Protein AF-A0A6C0HZ62-F1 (afdb_monomer_lite)

pLDDT: mean 90.39, std 9.05, range [41.72, 98.25]

Organism: NCBI:txid1070528

Foldseek 3Di:
DPPDWDKDKFWAACPDPLRRLVSLQDPVVVVSLVVLLVVQFADKWAPDWFDSGGTIGIITTDHDDDADEDPPVQFAADDPDPFWGWDPTPPDDWTKIWGNQFADSRHFAVSSVSVCSNVCVCPSVNVNVSSVRSVVREPATKIRDRRHHRTHMITHDD

Secondary structure (DSSP, 8-state):
--PPPEEEEEEEETTSTTTTHHHHTSHHHHHHHHHHHHTT--EEEESS-B-SSEEEEEEEEE---------TTT--EEEEETTEEEEEESS-SS-EEEEEEE--SS-EEHHHHHHHHHHTSS-HHHHHHHHHHHHHH-SS-EE---SS-SEEEEEE--

Radius of gyration: 14.66 Å; chains: 1; bounding box: 37×35×35 Å

Structure (mmCIF, N/CA/C/O backbone):
data_AF-A0A6C0HZ62-F1
#
_entry.id   AF-A0A6C0HZ62-F1
#
loop_
_atom_site.group_PDB
_atom_site.id
_atom_site.type_symbol
_atom_site.label_atom_id
_atom_site.label_alt_id
_atom_site.label_comp_id
_atom_site.label_asym_id
_atom_site.label_entity_id
_atom_site.label_seq_id
_atom_site.pdbx_PDB_ins_code
_atom_site.Cartn_x
_atom_site.Cartn_y
_atom_site.Cartn_z
_atom_site.occupancy
_atom_site.B_iso_or_equiv
_atom_site.auth_seq_id
_atom_site.auth_comp_id
_atom_site.auth_asym_id
_atom_site.auth_atom_id
_atom_site.pdbx_PDB_model_num
ATOM 1 N N . MET A 1 1 ? 17.336 -21.227 -15.127 1.00 41.72 1 MET A N 1
ATOM 2 C CA . MET A 1 1 ? 17.115 -21.029 -13.676 1.00 41.72 1 MET A CA 1
ATOM 3 C C . M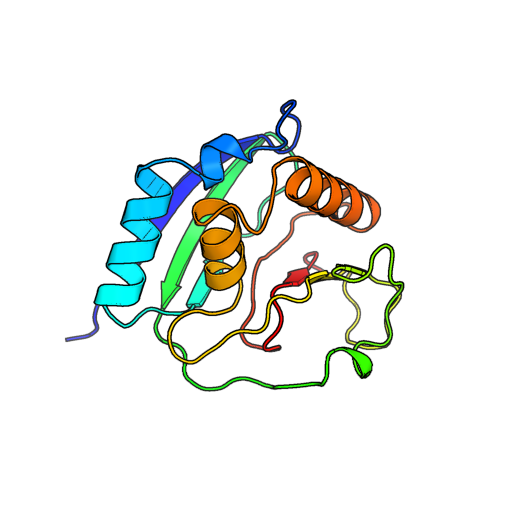ET A 1 1 ? 15.912 -20.123 -13.469 1.00 41.72 1 MET A C 1
ATOM 5 O O . MET A 1 1 ? 15.981 -18.947 -13.803 1.00 41.72 1 MET A O 1
ATOM 9 N N . THR A 1 2 ? 14.805 -20.647 -12.953 1.00 48.81 2 THR A N 1
ATOM 10 C CA . THR A 1 2 ? 13.636 -19.845 -12.565 1.00 48.81 2 THR A CA 1
ATOM 11 C C . THR A 1 2 ? 14.009 -19.056 -11.308 1.00 48.81 2 THR A C 1
ATOM 13 O O . THR A 1 2 ? 14.146 -19.642 -10.235 1.00 48.81 2 THR A O 1
ATOM 16 N N . LYS A 1 3 ? 14.259 -17.743 -11.422 1.00 59.19 3 LYS A N 1
ATOM 17 C CA . LYS A 1 3 ? 14.506 -16.893 -10.244 1.00 59.19 3 LYS A CA 1
ATOM 18 C C . LYS A 1 3 ? 13.290 -16.996 -9.319 1.00 59.19 3 LYS A C 1
ATOM 20 O O . LYS A 1 3 ? 12.175 -16.669 -9.719 1.00 59.19 3 LYS A O 1
ATOM 25 N N . ARG A 1 4 ? 13.498 -17.487 -8.095 1.00 68.62 4 ARG A N 1
ATOM 26 C CA . ARG A 1 4 ? 12.444 -17.609 -7.082 1.00 68.62 4 ARG A CA 1
ATOM 27 C C . ARG A 1 4 ? 11.931 -16.204 -6.751 1.00 68.62 4 ARG A C 1
ATOM 29 O O . ARG A 1 4 ? 12.733 -15.317 -6.470 1.00 68.62 4 ARG A O 1
ATOM 36 N N . LEU A 1 5 ? 10.615 -15.997 -6.820 1.00 85.12 5 LEU A N 1
ATOM 37 C CA . LEU A 1 5 ? 10.000 -14.707 -6.495 1.00 85.12 5 LEU A CA 1
ATOM 38 C C . LEU A 1 5 ? 10.315 -14.331 -5.043 1.00 85.12 5 LEU A C 1
ATOM 40 O O . LEU A 1 5 ? 10.258 -15.185 -4.154 1.00 85.12 5 LEU A O 1
ATOM 44 N N . LYS A 1 6 ? 10.646 -13.060 -4.797 1.00 89.88 6 LYS A N 1
ATOM 45 C CA . LYS A 1 6 ? 10.979 -12.583 -3.452 1.00 89.88 6 LYS A CA 1
ATOM 46 C C . LYS A 1 6 ? 9.691 -12.330 -2.682 1.00 89.88 6 LYS A C 1
ATOM 48 O O . LYS A 1 6 ? 8.777 -11.677 -3.179 1.00 89.88 6 LYS A O 1
ATOM 53 N N . THR A 1 7 ? 9.625 -12.835 -1.458 1.00 94.25 7 THR A N 1
ATOM 54 C CA . THR A 1 7 ? 8.452 -12.697 -0.592 1.00 94.25 7 THR A CA 1
ATOM 55 C C . THR A 1 7 ? 8.822 -12.053 0.732 1.00 94.25 7 THR A C 1
ATOM 57 O O . THR A 1 7 ? 9.937 -12.224 1.225 1.00 94.25 7 THR A O 1
ATOM 60 N N . MET A 1 8 ? 7.874 -11.349 1.339 1.00 95.69 8 MET A N 1
ATOM 61 C CA . MET A 1 8 ? 8.014 -10.792 2.679 1.00 95.69 8 MET A CA 1
ATOM 62 C C . MET A 1 8 ? 6.701 -10.927 3.440 1.00 95.69 8 MET A C 1
ATOM 64 O O . MET A 1 8 ? 5.638 -10.714 2.875 1.00 95.69 8 MET A O 1
ATOM 68 N N . SER A 1 9 ? 6.786 -11.228 4.733 1.00 97.06 9 SER A N 1
ATOM 69 C CA . SER A 1 9 ? 5.649 -11.160 5.651 1.00 97.06 9 SER A CA 1
ATOM 70 C C . SER A 1 9 ? 5.922 -10.098 6.703 1.00 97.06 9 SER A C 1
ATOM 72 O O . SER A 1 9 ? 6.947 -10.178 7.390 1.00 97.06 9 SER A O 1
ATOM 74 N N . ILE A 1 10 ? 5.030 -9.121 6.830 1.00 96.50 10 ILE A N 1
ATOM 75 C CA . ILE A 1 10 ? 5.146 -8.043 7.812 1.00 96.50 10 ILE A CA 1
ATOM 76 C C . ILE A 1 10 ? 3.851 -7.937 8.638 1.00 96.50 10 ILE A C 1
ATOM 78 O O . ILE A 1 10 ? 2.772 -7.840 8.048 1.00 96.50 10 ILE A O 1
ATOM 82 N N . PRO A 1 11 ? 3.923 -8.012 9.981 1.00 97.75 11 PRO A N 1
ATOM 83 C CA . PRO A 1 11 ? 2.778 -7.719 10.836 1.00 97.75 11 PRO A CA 1
ATOM 84 C C . PRO A 1 11 ? 2.401 -6.248 10.687 1.00 97.75 11 PRO A C 1
ATOM 86 O O . PRO A 1 11 ? 3.283 -5.396 10.755 1.00 97.75 11 PRO A O 1
ATOM 89 N N . ILE A 1 12 ? 1.121 -5.959 10.489 1.00 97.81 12 ILE A N 1
ATOM 90 C CA . ILE A 1 12 ? 0.601 -4.595 10.386 1.00 97.81 12 ILE A CA 1
ATOM 91 C C . ILE A 1 12 ? -0.697 -4.486 11.176 1.00 97.81 12 ILE A C 1
ATOM 93 O O . ILE A 1 12 ? -1.445 -5.459 11.292 1.00 97.81 12 ILE A O 1
ATOM 97 N N . ASP A 1 13 ? -0.959 -3.299 11.704 1.00 98.00 13 ASP A N 1
ATOM 98 C CA . ASP A 1 13 ? -2.196 -2.989 12.399 1.00 98.00 13 ASP A CA 1
ATOM 99 C C . ASP A 1 13 ? -2.856 -1.761 11.770 1.00 98.00 13 ASP A C 1
ATOM 101 O O . ASP A 1 13 ? -2.414 -0.633 11.963 1.00 98.00 13 ASP A O 1
ATOM 105 N N . PHE A 1 14 ? -3.914 -1.993 10.993 1.00 97.12 14 PHE A N 1
ATOM 106 C CA . PHE A 1 14 ? -4.695 -0.926 10.360 1.00 97.12 14 PHE A CA 1
ATOM 107 C C . PHE A 1 14 ? -5.648 -0.214 11.338 1.00 97.12 14 PHE A C 1
ATOM 109 O O . PHE A 1 14 ? -6.377 0.697 10.932 1.00 97.12 14 PHE A O 1
ATOM 116 N N . GLU A 1 15 ? -5.720 -0.657 12.594 1.00 96.81 15 GLU A N 1
ATOM 117 C CA . GLU A 1 15 ? -6.497 -0.038 13.678 1.00 96.81 15 GLU A CA 1
ATOM 118 C C . GLU A 1 15 ? -5.621 0.760 14.646 1.00 96.81 15 GLU A C 1
ATOM 120 O O . GLU A 1 15 ? -6.155 1.503 15.468 1.00 96.81 15 GLU A O 1
ATOM 125 N N . ALA A 1 16 ? -4.296 0.661 14.514 1.00 97.94 16 ALA A N 1
ATOM 126 C CA . ALA A 1 16 ? -3.367 1.536 15.211 1.00 97.94 16 ALA A CA 1
ATOM 127 C C . ALA A 1 16 ? -3.585 3.011 14.831 1.00 97.94 16 ALA A C 1
ATOM 129 O O . ALA A 1 16 ? -4.163 3.335 13.790 1.00 97.94 16 ALA A O 1
ATOM 130 N N . GLU A 1 17 ? -3.076 3.919 15.665 1.00 97.88 17 GLU A N 1
ATOM 131 C CA . GLU A 1 17 ? -3.230 5.366 15.481 1.00 97.88 17 GLU A CA 1
ATOM 132 C C . GLU A 1 17 ? -2.703 5.859 14.122 1.00 97.88 17 GLU A C 1
ATOM 134 O O . GLU A 1 17 ? -3.338 6.700 13.480 1.00 97.88 17 GLU A O 1
ATOM 139 N N . ASP A 1 18 ? -1.588 5.299 13.654 1.00 97.88 18 AS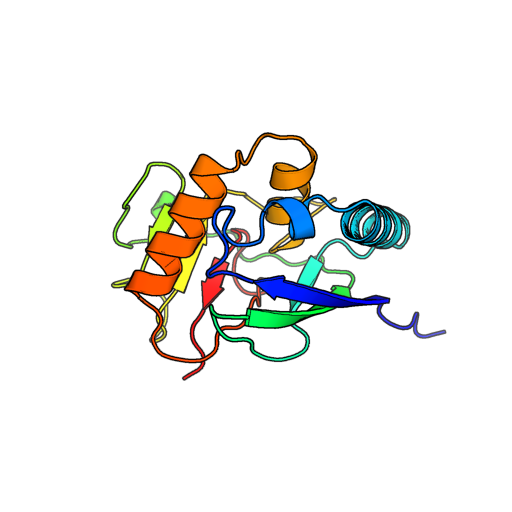P A N 1
ATOM 140 C CA . ASP A 1 18 ? -0.963 5.599 12.361 1.00 97.88 18 ASP A CA 1
ATOM 141 C C . ASP A 1 18 ? -1.485 4.704 11.218 1.00 97.88 18 ASP A C 1
ATOM 143 O O . ASP A 1 18 ? -0.989 4.765 10.093 1.00 97.88 18 ASP A O 1
ATOM 147 N N . ALA A 1 19 ? -2.462 3.839 11.509 1.00 98.12 19 ALA A N 1
ATOM 148 C CA . ALA A 1 19 ? -3.021 2.825 10.619 1.00 98.12 19 ALA A CA 1
ATOM 149 C C . ALA A 1 19 ? -1.980 1.885 9.969 1.00 98.12 19 ALA A C 1
ATOM 151 O O . ALA A 1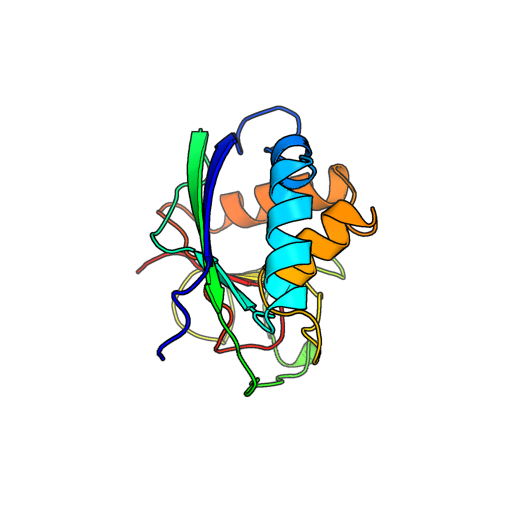 19 ? -2.226 1.331 8.895 1.00 98.12 19 ALA A O 1
ATOM 152 N N . GLY A 1 20 ? -0.821 1.691 10.610 1.00 97.75 20 GLY A N 1
ATOM 153 C CA . GLY A 1 20 ? 0.265 0.854 10.102 1.00 97.75 20 GLY A CA 1
ATOM 154 C C . GLY A 1 20 ? 1.258 1.594 9.200 1.00 97.75 20 GLY A C 1
ATOM 155 O O . GLY A 1 20 ? 2.135 0.959 8.605 1.00 97.75 20 GLY A O 1
ATOM 156 N N . TYR A 1 21 ? 1.171 2.921 9.107 1.00 98.25 21 TYR A N 1
ATOM 157 C CA . TYR A 1 21 ? 2.070 3.754 8.307 1.00 98.25 21 TYR A CA 1
ATOM 158 C C . TYR A 1 21 ? 3.555 3.541 8.651 1.00 98.25 21 TYR A C 1
ATOM 160 O O . TYR A 1 21 ? 4.381 3.306 7.762 1.00 98.25 21 TYR A O 1
ATOM 168 N N . SER A 1 22 ? 3.911 3.545 9.937 1.00 97.81 22 SER A N 1
ATOM 169 C CA . SER A 1 22 ? 5.289 3.343 10.409 1.00 97.81 22 SER A CA 1
ATOM 170 C C . SER A 1 22 ? 5.855 1.972 10.021 1.00 97.81 22 SER A C 1
ATOM 172 O O . SER A 1 22 ? 7.033 1.852 9.669 1.00 97.81 22 SER A O 1
ATOM 174 N N . VAL A 1 23 ? 5.008 0.940 10.001 1.00 97.75 23 VAL A N 1
ATOM 175 C CA . VAL A 1 23 ? 5.360 -0.416 9.559 1.00 97.75 23 VAL A CA 1
ATOM 176 C C . VAL A 1 23 ? 5.719 -0.421 8.073 1.00 97.75 23 VAL A C 1
ATOM 178 O O . VAL A 1 23 ? 6.745 -0.995 7.683 1.00 97.75 23 VAL A O 1
ATOM 181 N N . LEU A 1 24 ? 4.917 0.253 7.241 1.00 97.06 24 LEU A N 1
ATOM 182 C CA . LEU A 1 24 ? 5.175 0.397 5.804 1.00 97.06 24 LEU A CA 1
ATOM 183 C C . LEU A 1 24 ? 6.419 1.249 5.513 1.00 97.06 24 LEU A C 1
ATOM 185 O O . LEU A 1 24 ? 7.052 1.074 4.477 1.00 97.06 24 LEU A O 1
ATOM 189 N N . LYS A 1 25 ? 6.829 2.106 6.449 1.00 96.38 25 LYS A N 1
ATOM 190 C CA . LYS A 1 25 ? 8.058 2.907 6.364 1.00 96.38 25 LYS A CA 1
ATOM 191 C C . LYS A 1 25 ? 9.287 2.228 6.995 1.00 96.38 25 LYS A C 1
ATOM 193 O O . LYS A 1 25 ? 10.385 2.783 7.004 1.00 96.38 25 LYS A O 1
ATOM 198 N N . SER A 1 26 ? 9.138 1.017 7.534 1.00 97.06 26 SER A N 1
ATOM 199 C CA . SER A 1 26 ? 10.225 0.316 8.225 1.00 97.06 26 SER A CA 1
ATOM 200 C C . SER A 1 26 ? 11.424 0.020 7.310 1.00 97.06 26 SER A C 1
ATOM 202 O O . SER A 1 26 ? 11.273 -0.265 6.121 1.00 97.06 26 SER A O 1
ATOM 204 N N . LYS A 1 27 ? 12.638 -0.033 7.886 1.00 96.25 27 LYS A N 1
ATOM 205 C CA . LYS A 1 27 ? 13.872 -0.423 7.163 1.00 96.25 27 LYS A CA 1
ATOM 206 C C . LYS A 1 27 ? 13.717 -1.748 6.410 1.00 96.25 27 LYS A C 1
ATOM 208 O O . LYS A 1 27 ? 14.279 -1.930 5.335 1.00 96.25 27 LYS A O 1
ATOM 213 N N . ARG A 1 28 ? 12.933 -2.674 6.970 1.00 95.81 28 ARG A N 1
ATOM 214 C CA . ARG A 1 28 ? 12.637 -3.970 6.358 1.00 95.81 28 ARG A CA 1
ATOM 215 C C . ARG A 1 28 ? 11.830 -3.821 5.065 1.00 95.81 28 ARG A C 1
ATOM 217 O O . ARG A 1 28 ? 12.182 -4.467 4.081 1.00 95.81 28 ARG A O 1
ATOM 224 N N . MET A 1 29 ? 10.800 -2.969 5.052 1.00 96.06 29 MET A N 1
ATOM 225 C CA . MET A 1 29 ? 10.040 -2.662 3.835 1.00 96.06 29 MET A CA 1
ATOM 226 C C . MET A 1 29 ? 10.932 -1.987 2.789 1.00 96.06 29 MET A C 1
ATOM 228 O O . MET A 1 29 ? 10.937 -2.399 1.632 1.00 96.06 29 MET A O 1
ATOM 232 N N . VAL A 1 30 ? 11.754 -1.020 3.206 1.00 95.69 30 VAL A N 1
ATOM 233 C CA . VAL A 1 30 ? 12.687 -0.311 2.313 1.00 95.69 30 VAL A CA 1
ATOM 234 C C . VAL A 1 30 ? 13.675 -1.275 1.650 1.00 95.69 30 VAL A C 1
ATOM 236 O O . VAL A 1 30 ? 13.819 -1.262 0.428 1.00 95.69 30 VAL A O 1
ATOM 239 N N . HIS A 1 31 ? 14.312 -2.166 2.416 1.00 96.00 31 HIS A N 1
ATOM 240 C CA . HIS A 1 31 ? 15.195 -3.191 1.849 1.00 96.00 31 HIS A CA 1
ATOM 241 C C . HIS A 1 31 ? 14.449 -4.139 0.904 1.00 96.00 31 HIS A C 1
ATOM 243 O O . HIS A 1 31 ? 14.961 -4.475 -0.162 1.00 96.00 31 HIS A O 1
ATOM 249 N N . PHE A 1 32 ? 13.224 -4.546 1.253 1.00 95.56 32 PHE A N 1
ATOM 250 C CA . PHE A 1 32 ? 12.412 -5.389 0.378 1.00 95.56 32 PHE A CA 1
ATOM 251 C C . PHE A 1 32 ? 12.109 -4.712 -0.967 1.00 95.56 32 PHE A C 1
ATOM 253 O O . PHE A 1 32 ? 12.235 -5.369 -2.003 1.00 95.56 32 PHE A O 1
ATOM 260 N N . LEU A 1 33 ? 11.763 -3.420 -0.963 1.00 94.56 33 LEU A N 1
ATOM 261 C CA . LEU A 1 33 ? 11.519 -2.626 -2.173 1.00 94.56 33 LEU A CA 1
ATOM 262 C C . LEU A 1 33 ? 12.782 -2.500 -3.026 1.00 94.56 33 LEU A C 1
ATOM 264 O O . LEU A 1 33 ? 12.767 -2.871 -4.200 1.00 94.56 33 LEU A O 1
ATOM 268 N N . LEU A 1 34 ? 13.881 -2.034 -2.426 1.00 93.94 34 LEU A N 1
ATOM 269 C CA . LEU A 1 34 ? 15.158 -1.821 -3.110 1.00 93.94 34 LEU A CA 1
ATOM 270 C C . LEU A 1 34 ? 15.677 -3.103 -3.754 1.00 93.94 34 LEU A C 1
ATOM 272 O O . LEU A 1 34 ? 16.040 -3.108 -4.929 1.00 93.94 34 LEU A O 1
ATOM 276 N N . ASP A 1 35 ? 15.683 -4.203 -3.007 1.00 94.25 35 ASP A N 1
ATOM 277 C CA . ASP A 1 35 ? 16.148 -5.482 -3.529 1.00 94.25 35 ASP A CA 1
ATOM 278 C C . ASP A 1 35 ? 15.234 -6.020 -4.630 1.00 94.25 35 ASP A C 1
ATOM 280 O O . ASP A 1 35 ? 15.721 -6.647 -5.568 1.00 94.25 35 ASP A O 1
ATOM 284 N N . SER A 1 36 ? 13.919 -5.797 -4.525 1.00 93.62 36 SER A N 1
ATOM 285 C CA . SER A 1 36 ? 12.971 -6.220 -5.559 1.00 93.62 36 SER A CA 1
ATOM 286 C C . SER A 1 36 ? 13.245 -5.486 -6.868 1.00 93.62 36 SER A C 1
ATOM 288 O O . SER A 1 36 ? 13.447 -6.138 -7.893 1.00 93.62 36 SER A O 1
ATOM 290 N N . VAL A 1 37 ? 13.369 -4.156 -6.824 1.00 90.75 37 VAL A N 1
ATOM 291 C CA . VAL A 1 37 ? 13.674 -3.337 -8.007 1.00 90.75 37 VAL A CA 1
ATOM 292 C C . VAL A 1 37 ? 15.039 -3.709 -8.596 1.00 90.75 37 VAL A C 1
ATOM 294 O O . VAL A 1 37 ? 15.133 -3.960 -9.795 1.00 90.75 37 VAL A O 1
ATOM 297 N N . ARG A 1 38 ? 16.083 -3.865 -7.765 1.00 91.94 38 ARG A N 1
ATOM 298 C CA . ARG A 1 38 ? 17.425 -4.310 -8.207 1.00 91.94 38 ARG A CA 1
ATOM 299 C C . ARG A 1 38 ? 17.412 -5.668 -8.913 1.00 91.94 38 ARG A C 1
ATOM 301 O O . ARG A 1 38 ? 18.266 -5.936 -9.751 1.00 91.94 38 ARG A O 1
ATOM 308 N N . GLN A 1 39 ? 16.463 -6.539 -8.575 1.00 91.44 39 GLN A N 1
ATOM 309 C CA . GLN A 1 39 ? 16.304 -7.855 -9.197 1.00 91.44 39 GLN A CA 1
ATOM 310 C C . GLN A 1 39 ? 15.423 -7.838 -10.457 1.00 91.44 39 GLN A C 1
ATOM 312 O O . GLN A 1 39 ? 15.274 -8.891 -11.084 1.00 91.44 39 GLN A O 1
ATOM 317 N N . GLY A 1 40 ? 14.874 -6.679 -10.836 1.00 90.38 40 GLY A N 1
ATOM 318 C CA . GLY A 1 40 ? 13.930 -6.522 -11.945 1.00 90.38 40 GLY A CA 1
ATOM 319 C C . GLY A 1 40 ? 12.478 -6.852 -11.581 1.00 90.38 40 GLY A C 1
ATOM 320 O O . GLY A 1 40 ? 11.649 -7.013 -12.473 1.00 90.38 40 GLY A O 1
ATOM 321 N N . ASN A 1 41 ? 12.157 -6.973 -10.290 1.00 93.00 41 ASN A N 1
ATOM 322 C CA . ASN A 1 41 ? 10.797 -7.195 -9.806 1.00 93.00 41 ASN A CA 1
ATOM 323 C C . ASN A 1 41 ? 10.157 -5.848 -9.448 1.00 93.00 41 ASN A C 1
ATOM 325 O O . ASN A 1 41 ? 10.339 -5.340 -8.341 1.00 93.00 41 ASN A O 1
ATOM 329 N N . ASN A 1 42 ? 9.404 -5.281 -10.384 1.00 90.38 42 ASN A N 1
ATOM 330 C CA . ASN A 1 42 ? 8.787 -3.958 -10.262 1.00 90.38 42 ASN A CA 1
ATOM 331 C C . ASN A 1 42 ? 7.358 -3.977 -9.689 1.00 90.38 42 ASN A C 1
ATOM 333 O O . ASN A 1 42 ? 6.892 -2.948 -9.203 1.00 90.38 42 ASN A O 1
ATOM 337 N N . LEU A 1 43 ? 6.668 -5.123 -9.704 1.00 92.19 43 LEU A N 1
ATOM 338 C CA . LEU A 1 43 ? 5.311 -5.263 -9.174 1.00 92.19 43 LEU A CA 1
ATOM 339 C C . LEU A 1 43 ? 5.320 -5.938 -7.801 1.00 92.19 43 LEU A C 1
ATOM 341 O O . LEU A 1 43 ? 5.816 -7.059 -7.659 1.00 92.19 43 LEU A O 1
ATOM 345 N N . ILE A 1 44 ? 4.693 -5.296 -6.813 1.00 93.69 44 ILE A N 1
ATOM 346 C CA . ILE A 1 44 ? 4.403 -5.885 -5.499 1.00 93.69 44 ILE A CA 1
ATOM 347 C C . ILE A 1 44 ? 2.902 -6.110 -5.366 1.00 93.69 44 ILE A C 1
ATOM 349 O O . ILE A 1 44 ? 2.095 -5.249 -5.705 1.00 93.69 44 ILE A O 1
ATOM 353 N N . GLN A 1 45 ? 2.541 -7.281 -4.857 1.00 92.62 45 GLN A N 1
ATOM 354 C CA . GLN A 1 45 ? 1.160 -7.696 -4.642 1.00 92.62 45 GLN A CA 1
ATOM 355 C C . GLN A 1 45 ? 1.069 -8.636 -3.443 1.00 92.62 45 GLN A C 1
ATOM 357 O O . GLN A 1 45 ? 2.086 -9.173 -2.984 1.00 92.62 45 GLN A O 1
ATOM 362 N N . THR A 1 46 ? -0.139 -8.866 -2.944 1.00 94.44 46 THR A N 1
ATOM 363 C CA . THR A 1 46 ? -0.336 -9.814 -1.848 1.00 94.44 46 THR A CA 1
ATOM 364 C C . THR A 1 46 ? -0.286 -11.262 -2.342 1.00 94.44 46 THR A C 1
ATOM 366 O O . THR A 1 46 ? -0.670 -11.584 -3.465 1.00 94.44 46 THR A O 1
ATOM 369 N N . VAL A 1 47 ? 0.245 -12.151 -1.502 1.00 93.62 47 VAL A N 1
ATOM 370 C CA . VAL A 1 47 ? 0.287 -13.608 -1.723 1.00 93.62 47 VAL A CA 1
ATOM 371 C C . VAL A 1 47 ? -1.043 -14.246 -1.337 1.00 93.62 47 VAL A C 1
ATOM 373 O O . VAL A 1 47 ? -1.490 -15.184 -1.987 1.00 93.62 47 VAL A O 1
ATOM 376 N N . ARG A 1 48 ? -1.661 -13.728 -0.275 1.00 93.12 48 ARG A N 1
ATOM 377 C CA . ARG A 1 48 ? -2.960 -14.147 0.248 1.00 93.12 48 ARG A CA 1
ATOM 378 C C . ARG A 1 48 ? -3.792 -12.914 0.614 1.00 93.12 48 ARG A C 1
ATOM 380 O O . ARG A 1 48 ? -3.193 -11.855 0.836 1.00 93.12 48 ARG A O 1
ATOM 387 N N . PRO A 1 49 ? -5.126 -13.029 0.657 1.00 95.00 49 PRO A N 1
ATOM 388 C CA . PRO A 1 49 ? -5.986 -11.969 1.163 1.00 95.00 49 PRO A CA 1
ATOM 389 C C . PRO A 1 49 ? -5.629 -11.579 2.604 1.00 95.00 49 PRO A C 1
ATOM 391 O O . PRO A 1 49 ? -4.961 -12.331 3.318 1.00 95.00 49 PRO A O 1
ATOM 394 N N . PHE A 1 50 ? -6.040 -10.383 3.011 1.00 95.50 50 PHE A N 1
ATOM 395 C CA . PHE A 1 50 ? -5.853 -9.878 4.370 1.00 95.50 50 PHE A CA 1
ATOM 396 C C . PHE A 1 50 ? -7.042 -9.017 4.797 1.00 95.50 50 PHE A C 1
ATOM 398 O O . PHE A 1 50 ? -7.814 -8.547 3.965 1.00 95.50 50 PHE A O 1
ATOM 405 N N . THR A 1 51 ? -7.180 -8.789 6.097 1.00 95.00 51 THR A N 1
ATOM 406 C CA . THR A 1 51 ? -8.227 -7.942 6.680 1.00 95.00 51 THR A CA 1
ATOM 407 C C . THR A 1 51 ? -7.685 -6.561 7.047 1.00 95.00 51 THR A C 1
ATOM 409 O O . THR A 1 51 ? -6.488 -6.389 7.268 1.00 95.00 51 THR A O 1
ATOM 412 N N . LEU A 1 52 ? -8.566 -5.564 7.162 1.00 94.94 52 LEU A N 1
ATOM 413 C CA . LEU A 1 52 ? -8.214 -4.192 7.571 1.00 94.94 52 LEU A CA 1
ATOM 414 C C . LEU A 1 52 ? -8.185 -4.016 9.102 1.00 94.94 52 LEU A C 1
ATOM 416 O O . LEU A 1 52 ? -8.509 -2.948 9.622 1.00 94.94 52 LEU A O 1
ATOM 420 N N . HIS A 1 53 ? -7.784 -5.072 9.803 1.00 95.38 53 HIS A N 1
ATOM 421 C CA . HIS A 1 53 ? -7.523 -5.111 11.242 1.00 95.38 53 HIS A CA 1
ATOM 422 C C . HIS A 1 53 ? -6.042 -5.438 11.464 1.00 95.38 53 HIS A C 1
ATOM 424 O O . HIS A 1 53 ? -5.240 -5.428 10.523 1.00 95.38 53 HIS A O 1
ATOM 430 N N . LYS A 1 54 ? -5.664 -5.800 12.687 1.00 96.94 54 LYS A N 1
ATOM 431 C CA . LYS A 1 54 ? -4.371 -6.436 12.937 1.00 96.94 54 LYS A CA 1
ATOM 432 C C . LYS A 1 54 ? -4.212 -7.711 12.102 1.00 96.94 54 LYS A C 1
ATOM 434 O O . LYS A 1 54 ? -4.979 -8.663 12.231 1.00 96.94 54 LYS A O 1
ATOM 439 N N . THR A 1 55 ? -3.202 -7.739 11.236 1.00 97.06 55 THR A N 1
ATOM 440 C CA . THR A 1 55 ? -2.990 -8.825 10.272 1.00 97.06 55 THR A CA 1
ATOM 441 C C . THR A 1 55 ? -1.509 -8.998 9.916 1.00 97.06 55 THR A C 1
ATOM 443 O O . THR A 1 55 ? -0.625 -8.328 10.449 1.00 97.06 55 THR A O 1
ATOM 446 N N . THR A 1 56 ? -1.205 -9.933 9.016 1.00 96.94 56 THR A N 1
ATOM 447 C CA . THR A 1 56 ? 0.125 -10.085 8.413 1.00 96.94 56 THR A CA 1
ATOM 448 C C . THR A 1 56 ? 0.027 -9.911 6.906 1.00 96.94 56 THR A C 1
ATOM 450 O O . THR A 1 56 ? -0.509 -10.777 6.211 1.00 96.94 56 THR A O 1
ATOM 453 N N . LEU A 1 57 ? 0.619 -8.834 6.388 1.00 96.19 57 LEU A N 1
ATOM 454 C CA . LEU A 1 57 ? 0.760 -8.633 4.951 1.00 96.19 57 LEU A CA 1
ATOM 455 C C . LEU A 1 57 ? 1.827 -9.577 4.410 1.00 96.19 57 LEU A C 1
ATOM 457 O O . LEU A 1 57 ? 3.020 -9.393 4.652 1.00 96.19 57 LEU A O 1
ATOM 461 N N . CYS A 1 58 ? 1.389 -10.584 3.660 1.00 96.94 58 CYS A N 1
ATOM 462 C CA . CYS A 1 58 ? 2.267 -11.456 2.891 1.00 96.94 58 CYS A CA 1
ATOM 463 C C . CYS A 1 58 ? 2.377 -10.910 1.470 1.00 96.94 58 CYS A C 1
ATOM 465 O O . CYS A 1 58 ? 1.413 -10.962 0.710 1.00 96.94 58 CYS A O 1
ATOM 467 N N . LEU A 1 59 ? 3.545 -10.392 1.119 1.00 95.62 59 LEU A N 1
ATOM 468 C CA . LEU A 1 59 ? 3.843 -9.742 -0.148 1.00 95.62 59 LEU A CA 1
ATOM 469 C C . LEU A 1 59 ? 4.737 -10.627 -1.011 1.00 95.62 59 LEU A C 1
ATOM 471 O O . LEU A 1 59 ? 5.615 -11.326 -0.500 1.00 95.62 59 LEU A O 1
ATOM 475 N N . ARG A 1 60 ? 4.545 -10.550 -2.326 1.00 95.00 60 ARG A N 1
ATOM 476 C CA . ARG A 1 60 ? 5.461 -11.084 -3.339 1.00 95.00 60 ARG A CA 1
ATOM 477 C C . ARG A 1 60 ? 5.846 -9.982 -4.311 1.00 95.00 60 ARG A C 1
ATOM 479 O O . ARG A 1 60 ? 4.982 -9.200 -4.708 1.00 95.00 60 ARG A O 1
ATOM 486 N N . SER A 1 61 ? 7.112 -9.957 -4.710 1.00 94.50 61 SER A N 1
ATOM 487 C CA . SER A 1 61 ? 7.573 -9.164 -5.843 1.00 94.50 61 SER A CA 1
ATOM 488 C C . SER A 1 61 ? 7.800 -10.053 -7.058 1.00 94.50 61 SER A C 1
ATOM 490 O O . SER A 1 61 ? 8.287 -11.183 -6.937 1.00 94.50 61 SER A O 1
ATOM 492 N N . LYS A 1 62 ? 7.406 -9.563 -8.233 1.00 92.56 62 LYS A N 1
ATOM 493 C CA . LYS A 1 62 ? 7.584 -10.266 -9.505 1.00 92.56 62 LYS A CA 1
ATOM 494 C C . LYS A 1 62 ? 7.855 -9.283 -10.647 1.00 92.56 62 LYS A C 1
ATOM 496 O O . LYS A 1 62 ? 7.480 -8.115 -10.522 1.00 92.56 62 LYS A O 1
ATOM 501 N N . PRO A 1 63 ? 8.511 -9.721 -11.733 1.00 91.25 63 PRO A N 1
ATOM 502 C CA . PRO A 1 63 ? 8.684 -8.879 -12.904 1.00 91.25 63 PRO A CA 1
ATOM 503 C C . PRO A 1 63 ? 7.344 -8.734 -13.622 1.00 91.25 63 PRO A C 1
ATOM 505 O O . PRO A 1 63 ? 6.606 -9.712 -13.773 1.00 91.25 63 PRO A O 1
ATOM 508 N N . TYR A 1 64 ? 7.037 -7.530 -14.083 1.00 88.25 64 TYR A N 1
ATOM 509 C CA . TYR A 1 64 ? 5.831 -7.263 -14.848 1.00 88.25 64 TYR A CA 1
ATOM 510 C C . TYR A 1 64 ? 6.081 -6.178 -15.894 1.00 88.25 64 TYR A C 1
ATOM 512 O O . TYR A 1 64 ? 6.763 -5.192 -15.628 1.00 88.25 64 TYR A O 1
ATOM 520 N N . LYS A 1 65 ? 5.571 -6.386 -17.109 1.00 79.81 65 LYS A N 1
ATOM 521 C CA . LYS A 1 65 ? 5.871 -5.531 -18.272 1.00 79.81 65 LYS A CA 1
ATOM 522 C C . LYS A 1 65 ? 4.635 -5.005 -19.005 1.00 79.81 65 LYS A C 1
ATOM 524 O O . LYS A 1 65 ? 4.791 -4.152 -19.867 1.00 79.81 65 LYS A O 1
ATOM 529 N N . GLY A 1 66 ? 3.445 -5.541 -18.733 1.00 73.25 66 GLY A N 1
ATOM 530 C CA . GLY A 1 66 ? 2.259 -5.302 -19.559 1.00 73.25 66 GLY A CA 1
ATOM 531 C C . GLY A 1 66 ? 1.142 -4.641 -18.777 1.00 73.25 66 GLY A C 1
ATOM 532 O O . GLY A 1 66 ? 0.405 -5.329 -18.086 1.00 73.25 66 GLY A O 1
ATOM 533 N N . TRP A 1 67 ? 0.994 -3.329 -18.899 1.00 71.00 67 TRP A N 1
ATOM 534 C CA . TRP A 1 67 ? -0.044 -2.602 -18.183 1.00 71.00 67 TRP A CA 1
ATOM 535 C C . TRP A 1 67 ? -1.249 -2.310 -19.069 1.00 71.00 67 TRP A C 1
ATOM 537 O O . TRP A 1 67 ? -1.095 -1.894 -20.214 1.00 71.00 67 TRP A O 1
ATOM 547 N N . ASN A 1 68 ? -2.452 -2.461 -18.518 1.00 70.69 68 ASN A N 1
ATOM 548 C CA . ASN A 1 68 ? -3.609 -1.770 -19.068 1.00 70.69 68 ASN A CA 1
ATOM 549 C C . ASN A 1 68 ? -3.616 -0.350 -18.503 1.00 70.69 68 ASN A C 1
ATOM 551 O O . ASN A 1 68 ? -3.631 -0.165 -17.282 1.00 70.69 68 ASN A O 1
ATOM 555 N N . SER A 1 69 ? -3.640 0.635 -19.395 1.00 72.44 69 SER A N 1
ATOM 556 C CA . SER A 1 69 ? -3.501 2.051 -19.059 1.00 72.44 69 SER A CA 1
ATOM 557 C C . SER A 1 69 ? -4.806 2.825 -19.289 1.00 72.44 69 SER A C 1
ATOM 559 O O . SER A 1 69 ? -4.820 3.719 -20.137 1.00 72.44 69 SER A O 1
ATOM 561 N N . PRO A 1 70 ? -5.922 2.523 -18.588 1.00 77.56 70 PRO A N 1
ATOM 562 C CA . PRO A 1 70 ? -7.071 3.418 -18.648 1.00 77.56 70 PRO A CA 1
ATOM 563 C C . PRO A 1 70 ? -6.653 4.792 -18.112 1.00 77.56 70 PRO A C 1
ATOM 565 O O . PRO A 1 70 ? -5.834 4.884 -17.181 1.00 77.56 70 PRO A O 1
ATOM 568 N N . SER A 1 71 ? -7.201 5.866 -18.682 1.00 86.50 71 SER A N 1
ATOM 569 C CA . SER A 1 71 ? -6.970 7.193 -18.115 1.00 86.50 71 SER A CA 1
ATOM 570 C C . SER A 1 71 ? -7.559 7.253 -16.703 1.00 86.50 71 SER A C 1
ATOM 572 O O . SER A 1 71 ? -8.446 6.473 -16.338 1.00 86.50 71 SER A O 1
ATOM 574 N N . TRP A 1 72 ? -7.043 8.152 -15.863 1.00 89.00 72 TRP A N 1
ATOM 575 C CA . TRP A 1 72 ? -7.609 8.314 -14.522 1.00 89.00 72 TRP A CA 1
ATOM 576 C C . TRP A 1 72 ? -9.079 8.721 -14.620 1.00 89.00 72 TRP A C 1
ATOM 578 O O . TRP A 1 72 ? -9.903 8.310 -13.807 1.00 89.00 72 TRP A O 1
ATOM 588 N N . GLU A 1 73 ? -9.410 9.506 -15.635 1.00 88.81 73 GLU A N 1
ATOM 589 C CA . GLU A 1 73 ? -10.721 10.040 -15.960 1.00 88.81 73 GLU A CA 1
ATOM 590 C C . GLU A 1 73 ? -11.706 8.924 -16.360 1.00 88.81 73 GLU A C 1
ATOM 592 O O . GLU A 1 73 ? -12.860 8.967 -15.929 1.00 88.81 73 GLU A O 1
ATOM 597 N N . ASP A 1 74 ? -11.236 7.873 -17.044 1.00 87.31 74 ASP A N 1
ATOM 598 C CA . ASP A 1 74 ? -12.043 6.697 -17.423 1.00 87.31 74 ASP A CA 1
ATOM 599 C C . ASP A 1 74 ? -12.496 5.858 -16.219 1.00 87.31 74 ASP A C 1
ATOM 601 O O . ASP A 1 74 ? -13.476 5.110 -16.296 1.00 87.31 74 ASP A O 1
ATOM 605 N N . ILE A 1 75 ? -11.818 5.988 -15.074 1.00 86.94 75 ILE A N 1
ATOM 606 C CA . ILE A 1 75 ? -12.237 5.366 -13.816 1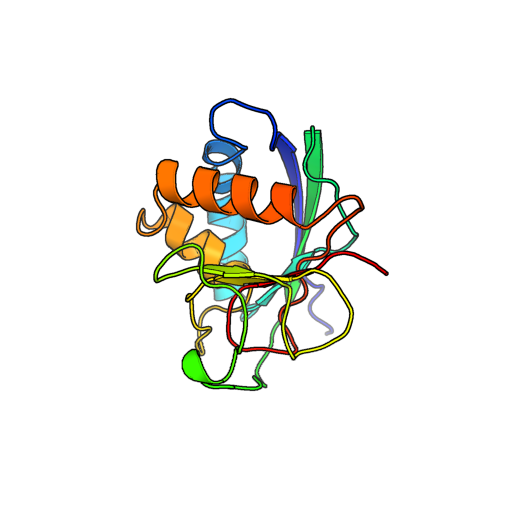.00 86.94 75 ILE A CA 1
ATOM 607 C C . ILE A 1 75 ? -13.441 6.155 -13.273 1.00 86.94 75 ILE A C 1
ATOM 609 O O . ILE A 1 75 ? -13.308 7.063 -12.451 1.00 86.94 75 ILE A O 1
ATOM 613 N N . GLN A 1 76 ? -14.637 5.838 -13.770 1.00 89.25 76 GLN A N 1
ATOM 614 C CA . GLN A 1 76 ? -15.904 6.449 -13.348 1.00 89.25 76 GLN A CA 1
ATOM 615 C C . GLN A 1 76 ? -16.368 5.858 -12.005 1.00 89.25 76 GLN A C 1
ATOM 617 O O . GLN A 1 76 ? -17.202 4.949 -11.958 1.00 89.25 76 GLN A O 1
ATOM 622 N N . CYS A 1 77 ? -15.771 6.368 -10.928 1.00 91.25 77 CYS A N 1
ATOM 623 C CA . CYS A 1 77 ? -15.988 6.021 -9.521 1.00 91.25 77 CYS A CA 1
ATOM 624 C C . CYS A 1 77 ? -16.369 7.271 -8.711 1.00 91.25 77 CYS A C 1
ATOM 626 O O . CYS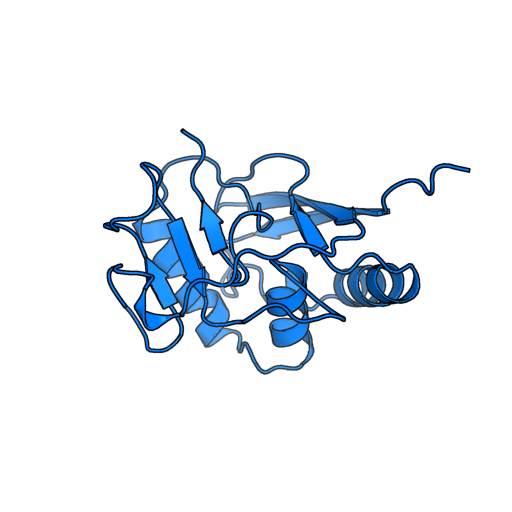 A 1 77 ? -16.106 8.392 -9.151 1.00 91.25 77 CYS A O 1
ATOM 628 N N . GLU A 1 78 ? -16.868 7.085 -7.487 1.00 93.81 78 GLU A N 1
ATOM 629 C CA . GLU A 1 78 ? -16.911 8.162 -6.490 1.00 93.81 78 GLU A CA 1
ATOM 630 C C . GLU A 1 78 ? -15.484 8.655 -6.192 1.00 93.81 78 GLU A C 1
ATOM 632 O O . GLU A 1 78 ? -14.572 7.846 -6.020 1.00 93.81 78 GLU A O 1
ATOM 637 N N . ALA A 1 79 ? -15.273 9.971 -6.126 1.00 95.12 79 ALA A N 1
ATOM 638 C CA . ALA A 1 79 ? -13.963 10.579 -5.886 1.00 95.12 79 ALA A CA 1
ATOM 639 C C . ALA A 1 79 ? -13.947 11.321 -4.536 1.00 95.12 79 ALA A C 1
ATOM 641 O O . ALA A 1 79 ? -14.277 12.506 -4.495 1.00 95.12 79 ALA A O 1
ATOM 642 N N . PRO A 1 80 ? -13.584 10.654 -3.421 1.00 93.50 80 PRO A N 1
ATOM 643 C CA . PRO A 1 80 ? -13.523 11.304 -2.109 1.00 93.50 80 PRO A CA 1
ATOM 644 C C . PRO A 1 80 ? -12.393 12.341 -2.002 1.00 93.50 80 PRO A C 1
ATOM 646 O O . PRO A 1 80 ? -12.453 13.216 -1.142 1.00 93.50 80 PRO A O 1
ATOM 649 N N . SER A 1 81 ? -11.376 12.258 -2.864 1.00 93.69 81 SER A N 1
ATOM 650 C CA . SER A 1 81 ? -10.302 13.246 -2.980 1.00 93.69 81 SER A CA 1
ATOM 651 C C . SER A 1 81 ? -9.673 13.215 -4.376 1.00 93.69 81 SER A C 1
ATOM 653 O O . SER A 1 81 ? -9.941 12.325 -5.181 1.00 93.69 81 SER A O 1
ATOM 655 N N . SER A 1 82 ? -8.822 14.196 -4.691 1.00 93.25 82 SER A N 1
ATOM 656 C CA . SER A 1 82 ? -8.184 14.335 -6.014 1.00 93.25 82 SER A CA 1
ATOM 657 C C . SER A 1 82 ? -7.302 13.145 -6.411 1.00 93.25 82 SER A C 1
ATOM 659 O O . SER A 1 82 ? -7.017 12.945 -7.597 1.00 93.25 82 SER A O 1
ATOM 661 N N . TRP A 1 83 ? -6.882 12.352 -5.425 1.00 94.38 83 TRP A N 1
ATOM 662 C CA . TRP A 1 83 ? -5.969 11.232 -5.583 1.00 94.38 83 TRP A CA 1
ATOM 663 C C . TRP A 1 83 ? -6.608 9.876 -5.260 1.00 94.38 83 TRP A C 1
ATOM 665 O O . TRP A 1 83 ? -5.935 8.862 -5.419 1.00 94.38 83 TRP A O 1
ATOM 675 N N . LEU A 1 84 ? -7.884 9.826 -4.856 1.00 95.75 84 LEU A N 1
ATOM 676 C CA . LEU A 1 84 ? -8.604 8.588 -4.546 1.00 95.75 84 LEU A CA 1
ATOM 677 C C . LEU A 1 84 ? -9.901 8.470 -5.340 1.00 95.75 84 LEU A C 1
ATOM 679 O O . LEU A 1 84 ? -10.632 9.438 -5.532 1.00 95.75 84 LEU A O 1
ATOM 683 N N . LYS A 1 85 ? -10.220 7.242 -5.741 1.00 94.81 85 LYS A N 1
ATOM 684 C CA . LYS A 1 85 ? -11.491 6.879 -6.371 1.00 94.81 85 LYS A CA 1
ATOM 685 C C . LYS A 1 85 ? -11.995 5.561 -5.802 1.00 94.81 85 LYS A C 1
ATOM 687 O O . LYS A 1 85 ? -11.226 4.609 -5.741 1.00 94.81 85 LYS A O 1
ATOM 692 N N . LYS A 1 86 ? -13.262 5.470 -5.407 1.00 93.62 86 LYS A N 1
ATOM 693 C CA . LYS A 1 86 ? -13.844 4.271 -4.786 1.00 93.62 86 LYS A CA 1
ATOM 694 C C . LYS A 1 86 ? -15.162 3.840 -5.424 1.00 93.62 86 LYS A C 1
ATOM 696 O O . LYS A 1 86 ? -15.890 4.657 -5.977 1.00 93.62 86 LYS A O 1
ATOM 701 N N . THR A 1 87 ? -15.458 2.545 -5.345 1.00 90.81 87 THR A N 1
ATOM 702 C CA . THR A 1 87 ? -16.775 1.981 -5.693 1.00 90.81 87 THR A CA 1
ATOM 703 C C . THR A 1 87 ? -17.892 2.690 -4.898 1.00 90.81 87 THR A C 1
ATOM 705 O O . THR A 1 87 ? -17.640 3.030 -3.740 1.00 90.81 87 THR A O 1
ATOM 708 N N . PRO A 1 88 ? -19.104 2.914 -5.458 1.00 86.12 88 PRO A N 1
ATOM 709 C CA . PRO A 1 88 ? -19.666 2.384 -6.713 1.00 86.12 88 PRO A CA 1
ATOM 710 C C . PRO A 1 88 ? -18.951 2.869 -7.981 1.00 86.12 88 PRO A C 1
ATOM 712 O O . PRO A 1 88 ? -18.540 4.020 -8.083 1.00 86.12 88 PRO A O 1
ATOM 715 N N . CYS A 1 89 ? -18.772 1.964 -8.948 1.00 81.12 89 CYS A N 1
ATOM 716 C CA . CYS A 1 89 ? -18.044 2.237 -10.186 1.00 81.12 89 CYS A CA 1
ATOM 717 C C . CYS A 1 89 ? -18.504 1.360 -11.351 1.00 81.12 89 CYS A C 1
ATOM 719 O O . CYS A 1 89 ? -18.974 0.246 -11.133 1.00 81.12 89 CYS A O 1
ATOM 721 N N . LYS A 1 90 ? -18.289 1.809 -12.594 1.00 70.06 90 LYS A N 1
ATOM 722 C CA . LYS A 1 90 ? -18.609 1.017 -13.803 1.00 70.06 90 LYS A CA 1
ATOM 723 C C . LYS A 1 90 ? -17.588 -0.088 -14.137 1.00 70.06 90 LYS A C 1
ATOM 725 O O . LYS A 1 90 ? -17.738 -0.764 -15.150 1.00 70.06 90 LYS A O 1
ATOM 730 N N . ILE A 1 91 ? -16.548 -0.281 -13.318 1.00 71.19 91 ILE A N 1
ATOM 731 C CA . ILE A 1 91 ? -15.446 -1.220 -13.590 1.00 71.19 91 ILE A CA 1
ATOM 732 C C . ILE A 1 91 ? -15.488 -2.413 -12.623 1.00 71.19 91 ILE A C 1
ATOM 734 O O . ILE A 1 91 ? -14.973 -2.357 -11.505 1.00 71.19 91 ILE A O 1
ATOM 738 N N . GLY A 1 92 ? -16.009 -3.545 -13.102 1.00 70.19 92 GLY A N 1
ATOM 739 C CA . GLY A 1 92 ? -16.111 -4.790 -12.330 1.00 70.19 92 GLY A CA 1
ATOM 740 C C . GLY A 1 92 ? -17.250 -4.785 -11.301 1.00 70.19 92 GLY A C 1
ATOM 741 O O . GLY A 1 92 ? -18.015 -3.832 -11.216 1.00 70.19 92 GLY A O 1
ATOM 742 N N . LYS A 1 93 ? -17.383 -5.882 -10.541 1.00 76.06 93 LYS A N 1
ATOM 743 C CA . LYS A 1 93 ? -18.465 -6.077 -9.549 1.00 76.06 93 LYS A CA 1
ATOM 744 C C . LYS A 1 93 ? -18.027 -5.907 -8.088 1.00 76.06 93 LYS A C 1
ATOM 746 O O . LYS A 1 93 ? -18.875 -5.829 -7.210 1.00 76.06 93 LYS A O 1
ATOM 751 N N . ASN A 1 94 ? -16.722 -5.878 -7.827 1.00 85.25 94 ASN A N 1
ATOM 752 C CA . ASN A 1 94 ? -16.177 -5.870 -6.468 1.00 85.25 94 ASN A CA 1
ATOM 753 C C . ASN A 1 94 ? -15.999 -4.438 -5.967 1.00 85.25 94 ASN A C 1
ATOM 755 O O . ASN A 1 94 ? -15.734 -3.537 -6.765 1.00 85.25 94 ASN A O 1
ATOM 759 N N . ASN A 1 95 ? -16.015 -4.265 -4.646 1.00 90.31 95 ASN A N 1
ATOM 760 C CA . ASN A 1 95 ? -15.577 -3.023 -4.021 1.00 90.31 95 ASN A CA 1
ATOM 761 C C . ASN A 1 95 ? -14.079 -2.809 -4.262 1.00 90.31 95 ASN A C 1
ATOM 763 O O . ASN A 1 95 ? -13.262 -3.701 -4.012 1.00 90.31 95 ASN A O 1
ATOM 767 N N . LYS A 1 96 ? -13.721 -1.634 -4.783 1.00 91.69 96 LYS A N 1
ATOM 768 C CA . LYS A 1 96 ? -12.354 -1.239 -5.125 1.00 91.69 96 LYS A CA 1
ATOM 769 C C . LYS A 1 96 ? -12.069 0.181 -4.660 1.00 91.69 96 LYS A C 1
ATOM 771 O O . LYS A 1 96 ? -12.913 1.064 -4.801 1.00 91.69 96 LYS A O 1
ATOM 776 N N . LEU A 1 97 ? -10.850 0.404 -4.182 1.00 93.56 97 LEU A N 1
ATOM 777 C CA . LEU A 1 97 ? -10.280 1.732 -3.970 1.00 93.56 97 LEU A CA 1
ATOM 778 C C . LEU A 1 97 ? -9.063 1.881 -4.880 1.00 93.56 97 LEU A C 1
ATOM 780 O O . LEU A 1 97 ? -8.130 1.086 -4.793 1.00 93.56 97 LEU A O 1
ATOM 784 N N . PHE A 1 98 ? -9.079 2.899 -5.728 1.00 92.81 98 PHE A N 1
ATOM 785 C CA . PHE A 1 98 ? -7.991 3.316 -6.601 1.00 92.81 98 PHE A CA 1
ATOM 786 C C . PHE A 1 98 ? -7.291 4.529 -5.998 1.00 92.81 98 PHE A C 1
ATOM 788 O O . PHE A 1 98 ? -7.947 5.420 -5.455 1.00 92.81 98 PHE A O 1
ATOM 795 N N . ALA A 1 99 ? -5.975 4.589 -6.155 1.00 93.31 99 ALA A N 1
ATOM 796 C CA . ALA A 1 99 ? -5.164 5.754 -5.859 1.00 93.31 99 ALA A CA 1
ATOM 797 C C . ALA A 1 99 ? -4.466 6.241 -7.134 1.00 93.31 99 ALA A C 1
ATOM 799 O O . ALA A 1 99 ? -4.006 5.434 -7.947 1.00 93.31 99 ALA A O 1
ATOM 800 N N . LYS A 1 100 ? -4.350 7.561 -7.295 1.00 91.88 100 LYS A N 1
ATOM 801 C CA . LYS A 1 100 ? -3.772 8.226 -8.471 1.00 91.88 100 LYS A CA 1
ATOM 802 C C . LYS A 1 100 ? -2.237 8.174 -8.473 1.00 91.88 100 LYS A C 1
ATOM 804 O O . LYS A 1 100 ? -1.566 9.180 -8.666 1.00 91.88 100 LYS A O 1
ATOM 809 N N . TYR A 1 101 ? -1.683 6.983 -8.280 1.00 90.56 101 TYR A N 1
ATOM 810 C CA . TYR A 1 101 ? -0.261 6.692 -8.424 1.00 90.56 101 TYR A CA 1
ATOM 811 C C . TYR A 1 101 ? -0.087 5.741 -9.602 1.00 90.56 101 TYR A C 1
ATOM 813 O O . TYR A 1 101 ? -0.426 4.557 -9.511 1.00 90.56 101 TYR A O 1
ATOM 821 N N . LYS A 1 102 ? 0.368 6.298 -10.730 1.00 86.12 102 LYS A N 1
ATOM 822 C CA . LYS A 1 102 ? 0.500 5.587 -12.003 1.00 86.12 102 LYS A CA 1
ATOM 823 C C . LYS A 1 102 ? 1.800 4.797 -12.044 1.00 86.12 102 LYS A C 1
ATOM 825 O O . LYS A 1 102 ? 2.868 5.388 -11.914 1.00 86.12 102 LYS A O 1
ATOM 830 N N . SER A 1 103 ? 1.701 3.495 -12.274 1.00 86.38 103 SER A N 1
ATOM 831 C CA . SER A 1 103 ? 2.854 2.622 -12.501 1.00 86.38 103 SER A CA 1
ATOM 832 C C . SER A 1 103 ? 3.754 3.138 -13.632 1.00 86.38 103 SER A C 1
ATOM 834 O O . SER A 1 103 ? 3.312 3.849 -14.537 1.00 86.38 103 SER A O 1
ATOM 836 N N . ASN A 1 104 ? 5.035 2.783 -13.572 1.00 84.19 104 ASN A N 1
ATOM 837 C CA . ASN A 1 104 ? 6.026 3.075 -14.605 1.00 84.19 104 ASN A CA 1
ATOM 838 C C . ASN A 1 104 ? 6.949 1.862 -14.821 1.00 84.19 104 ASN A C 1
ATOM 840 O O . ASN A 1 104 ? 6.754 0.798 -14.233 1.00 84.19 104 ASN A O 1
ATOM 844 N N . GLU A 1 105 ? 7.960 2.010 -15.677 1.00 77.56 105 GLU A N 1
ATOM 845 C CA . GLU A 1 105 ? 8.883 0.918 -16.015 1.00 77.56 105 GLU A CA 1
ATOM 846 C C . GLU A 1 105 ? 9.658 0.381 -14.801 1.00 77.56 105 GLU A C 1
ATOM 848 O O . GLU A 1 105 ? 9.972 -0.809 -14.740 1.00 77.56 105 GLU A O 1
ATOM 853 N N . MET A 1 106 ? 9.925 1.232 -13.806 1.00 84.62 106 MET A N 1
ATOM 854 C CA . MET A 1 106 ? 10.716 0.885 -12.625 1.00 84.62 106 MET A CA 1
ATOM 855 C C . MET A 1 106 ? 9.876 0.285 -11.496 1.00 84.62 106 MET A C 1
ATOM 857 O O . MET A 1 106 ? 10.340 -0.625 -10.806 1.00 84.62 106 MET A O 1
ATOM 861 N N . VAL A 1 107 ? 8.668 0.808 -11.264 1.00 88.94 107 VAL A N 1
ATOM 862 C CA . VAL A 1 107 ? 7.840 0.483 -10.091 1.00 88.94 107 VAL A CA 1
ATOM 863 C C . VAL A 1 107 ? 6.356 0.512 -10.422 1.00 88.94 107 VAL A C 1
ATOM 865 O O . VAL A 1 107 ? 5.880 1.395 -11.135 1.00 88.94 107 VAL A O 1
ATOM 868 N N . ALA A 1 108 ? 5.609 -0.441 -9.865 1.00 86.31 108 ALA A N 1
ATOM 869 C CA . ALA A 1 108 ? 4.215 -0.604 -10.224 1.00 86.31 108 ALA A CA 1
ATOM 870 C C . ALA A 1 108 ? 3.313 -1.235 -9.163 1.00 86.31 108 ALA A C 1
ATOM 872 O O . ALA A 1 108 ? 3.757 -1.945 -8.251 1.00 86.31 108 ALA A O 1
ATOM 873 N N . GLY A 1 109 ? 2.011 -0.992 -9.315 1.00 86.31 109 GLY A N 1
ATOM 874 C CA . GLY A 1 109 ? 0.983 -1.494 -8.414 1.00 86.31 109 GLY A CA 1
ATOM 875 C C . GLY A 1 109 ? 1.226 -1.043 -6.979 1.00 86.31 109 GLY A C 1
ATOM 876 O O . GLY A 1 109 ? 1.451 0.133 -6.712 1.00 86.31 109 GLY A O 1
ATOM 877 N N . PHE A 1 110 ? 1.248 -1.974 -6.029 1.00 92.44 110 PHE A N 1
ATOM 878 C CA . PHE A 1 110 ? 1.544 -1.610 -4.644 1.00 92.44 110 PHE A CA 1
ATOM 879 C C . PHE A 1 110 ? 2.958 -1.065 -4.442 1.00 92.44 110 PHE A C 1
ATOM 881 O O . PHE A 1 110 ? 3.189 -0.307 -3.504 1.00 92.44 110 PHE A O 1
ATOM 888 N N . ALA A 1 111 ? 3.909 -1.433 -5.308 1.00 92.69 111 ALA A N 1
ATOM 889 C CA . ALA A 1 111 ? 5.276 -0.950 -5.180 1.00 92.69 111 ALA A CA 1
ATOM 890 C C . ALA A 1 111 ? 5.321 0.573 -5.304 1.00 92.69 111 ALA A C 1
ATOM 892 O O . ALA A 1 111 ? 6.021 1.205 -4.521 1.00 92.69 111 ALA A O 1
ATOM 893 N N . ILE A 1 112 ? 4.538 1.169 -6.214 1.00 93.38 112 ILE A N 1
ATOM 894 C CA . ILE A 1 112 ? 4.521 2.627 -6.356 1.00 93.38 112 ILE A CA 1
ATOM 895 C C . ILE A 1 112 ? 3.964 3.317 -5.106 1.00 93.38 112 ILE A C 1
ATOM 897 O O . ILE A 1 112 ? 4.528 4.309 -4.654 1.00 93.38 112 ILE A O 1
ATOM 901 N N . TYR A 1 113 ? 2.928 2.750 -4.488 1.00 95.31 113 TYR A N 1
ATOM 902 C CA . TYR A 1 113 ? 2.357 3.267 -3.247 1.00 95.31 113 TYR A CA 1
ATOM 903 C C . TYR A 1 113 ? 3.365 3.199 -2.096 1.00 95.31 113 TYR A C 1
ATOM 905 O O . TYR A 1 113 ? 3.579 4.177 -1.386 1.00 95.31 113 TYR A O 1
ATOM 913 N N . LEU A 1 114 ? 4.048 2.061 -1.947 1.00 95.31 114 LEU A N 1
ATOM 914 C CA . LEU A 1 114 ? 5.084 1.885 -0.930 1.00 95.31 114 LEU A CA 1
ATOM 915 C C . LEU A 1 114 ? 6.274 2.828 -1.151 1.00 95.31 114 LEU A C 1
ATOM 917 O O . LEU A 1 114 ? 6.787 3.395 -0.191 1.00 95.31 114 LEU A O 1
ATOM 921 N N . TRP A 1 115 ? 6.683 3.043 -2.402 1.00 94.69 115 TRP A N 1
ATOM 922 C CA . TRP A 1 115 ? 7.723 4.015 -2.738 1.00 94.69 115 TRP A CA 1
ATOM 923 C C . TRP A 1 115 ? 7.339 5.438 -2.352 1.00 94.69 115 TRP A C 1
ATOM 925 O O . TRP A 1 115 ? 8.162 6.129 -1.763 1.00 94.69 115 TRP A O 1
ATOM 935 N N . ASN A 1 116 ? 6.092 5.836 -2.602 1.00 95.38 116 ASN A N 1
ATOM 936 C CA . ASN A 1 116 ? 5.579 7.151 -2.224 1.00 95.38 116 ASN A CA 1
ATOM 937 C C . ASN A 1 116 ? 5.468 7.327 -0.696 1.00 95.38 116 ASN A C 1
ATOM 939 O O . ASN A 1 116 ? 5.703 8.418 -0.185 1.00 95.38 116 ASN A O 1
ATOM 943 N N . ILE A 1 117 ? 5.162 6.265 0.061 1.00 96.44 117 ILE A N 1
ATOM 944 C CA . ILE A 1 117 ? 5.247 6.291 1.535 1.00 96.44 117 ILE A CA 1
ATOM 945 C C . ILE A 1 117 ? 6.695 6.506 1.989 1.00 96.44 117 ILE A C 1
ATOM 947 O O . ILE A 1 117 ? 6.968 7.307 2.884 1.00 96.44 117 ILE A O 1
ATOM 951 N N . VAL A 1 118 ? 7.641 5.783 1.385 1.00 94.62 118 VAL A N 1
ATOM 952 C CA . VAL A 1 118 ? 9.060 5.853 1.760 1.00 94.62 118 VAL A CA 1
ATOM 953 C C . VAL A 1 118 ? 9.680 7.201 1.378 1.00 94.62 118 VAL A C 1
ATOM 955 O O . VAL A 1 118 ? 10.464 7.729 2.167 1.00 94.62 118 VAL A O 1
ATOM 958 N N . SER A 1 119 ? 9.322 7.774 0.221 1.00 93.31 119 SER A N 1
ATOM 959 C CA . SER A 1 119 ? 9.789 9.097 -0.223 1.00 93.31 119 SER A CA 1
ATOM 960 C C . SER A 1 119 ? 9.145 10.256 0.544 1.00 93.31 119 SER A C 1
ATOM 962 O O . SER A 1 119 ? 9.693 11.355 0.557 1.00 93.31 119 SER A O 1
ATOM 964 N N . GLY A 1 120 ? 8.020 10.010 1.225 1.00 93.81 120 GLY A N 1
ATOM 965 C CA . GLY A 1 120 ? 7.261 11.022 1.963 1.00 93.81 120 GLY A CA 1
ATOM 966 C C . GLY A 1 120 ? 6.199 11.747 1.132 1.00 93.81 120 GLY A C 1
ATOM 967 O O . GLY A 1 120 ? 5.534 12.632 1.663 1.00 93.81 120 GLY A O 1
ATOM 968 N N . GLU A 1 121 ? 6.002 11.363 -0.132 1.00 95.12 121 GLU A N 1
ATOM 969 C CA . GLU A 1 121 ? 4.919 11.867 -0.990 1.00 95.12 121 GLU A CA 1
ATOM 970 C C . GLU A 1 121 ? 3.532 11.442 -0.484 1.00 95.12 121 GLU A C 1
ATOM 972 O O . GLU A 1 121 ? 2.586 12.226 -0.532 1.00 95.12 121 GLU A O 1
ATOM 977 N N . ILE A 1 122 ? 3.406 10.222 0.051 1.00 96.69 122 ILE A N 1
ATOM 978 C CA . ILE A 1 122 ? 2.246 9.818 0.853 1.00 96.69 122 ILE A CA 1
ATOM 979 C C . ILE A 1 122 ? 2.588 10.073 2.311 1.00 96.69 122 ILE A C 1
ATOM 981 O O . ILE A 1 122 ? 3.367 9.342 2.920 1.00 96.69 122 ILE A O 1
ATOM 985 N N . THR A 1 123 ? 1.965 11.103 2.872 1.00 97.62 123 THR A N 1
ATOM 986 C CA . THR A 1 123 ? 2.052 11.406 4.302 1.00 97.62 123 THR A CA 1
ATOM 987 C C . THR A 1 123 ? 1.227 10.420 5.131 1.00 97.62 123 THR A C 1
ATOM 989 O O . THR A 1 123 ? 0.349 9.724 4.615 1.00 97.62 123 THR A O 1
ATOM 992 N N . GLU A 1 124 ? 1.443 10.403 6.447 1.00 98.12 124 GLU A N 1
ATOM 993 C CA . GLU A 1 124 ? 0.617 9.610 7.364 1.00 98.12 124 GLU A CA 1
ATOM 994 C C . GLU A 1 124 ? -0.870 9.983 7.257 1.00 98.12 124 GLU A C 1
ATOM 996 O O . GLU A 1 124 ? -1.730 9.107 7.220 1.00 98.12 124 GLU A O 1
ATOM 1001 N N . ALA A 1 125 ? -1.187 11.277 7.128 1.00 97.88 125 ALA A N 1
ATOM 1002 C CA . ALA A 1 125 ? -2.562 11.745 6.971 1.00 97.88 125 ALA A CA 1
ATOM 1003 C C . ALA A 1 125 ? -3.216 11.189 5.695 1.00 97.88 125 ALA A C 1
ATOM 1005 O O . ALA A 1 125 ? -4.346 10.703 5.746 1.00 97.88 125 ALA A O 1
ATOM 1006 N N . MET A 1 126 ? -2.487 11.186 4.575 1.00 97.94 126 MET A N 1
ATOM 1007 C CA . MET A 1 126 ? -2.952 10.591 3.317 1.00 97.94 126 MET A CA 1
ATOM 1008 C C . MET A 1 126 ? -3.099 9.070 3.433 1.00 97.94 126 MET A C 1
ATOM 1010 O O . MET A 1 126 ? -4.078 8.498 2.955 1.00 97.94 126 MET A O 1
ATOM 1014 N N . HIS A 1 127 ? -2.168 8.392 4.108 1.00 97.75 127 HIS A N 1
ATOM 1015 C CA . HIS A 1 127 ? -2.286 6.959 4.370 1.00 97.75 127 HIS A CA 1
ATOM 1016 C C . HIS A 1 127 ? -3.533 6.635 5.205 1.00 97.75 127 HIS A C 1
ATOM 1018 O O . HIS A 1 127 ? -4.312 5.756 4.836 1.00 97.75 127 HIS A O 1
ATOM 1024 N N . LYS A 1 128 ? -3.774 7.387 6.283 1.00 98.06 128 LYS A N 1
ATOM 1025 C CA . LYS A 1 128 ? -4.961 7.247 7.139 1.00 98.06 128 LYS A CA 1
ATOM 1026 C C . LYS A 1 128 ? -6.248 7.529 6.373 1.00 98.06 128 LYS A C 1
ATOM 1028 O O . LYS A 1 128 ? -7.224 6.799 6.542 1.00 98.06 128 LYS A O 1
ATOM 1033 N N . GLU A 1 129 ? -6.256 8.538 5.501 1.00 97.62 129 GLU A N 1
ATOM 1034 C CA . GLU A 1 129 ? -7.371 8.793 4.585 1.00 97.62 129 GLU A CA 1
ATOM 1035 C C . GLU A 1 129 ? -7.632 7.570 3.698 1.00 97.62 129 GLU A C 1
ATOM 1037 O O . GLU A 1 129 ? -8.763 7.089 3.633 1.00 97.62 129 GLU A O 1
ATOM 1042 N N . TRP A 1 130 ? -6.593 7.011 3.079 1.00 97.06 130 TRP A N 1
ATOM 1043 C CA . TRP A 1 130 ? -6.708 5.814 2.250 1.00 97.06 130 TRP A CA 1
ATOM 1044 C C . TRP A 1 130 ? -7.252 4.608 3.027 1.00 97.06 130 TRP A C 1
ATOM 1046 O O . TRP A 1 130 ? -8.206 3.980 2.562 1.00 97.06 130 TRP A O 1
ATOM 1056 N N . VAL A 1 131 ? -6.742 4.324 4.234 1.00 96.94 131 VAL A N 1
ATOM 1057 C CA . VAL A 1 131 ? -7.263 3.236 5.087 1.00 96.94 131 VAL A CA 1
ATOM 1058 C C . VAL A 1 131 ? -8.728 3.484 5.448 1.00 96.94 131 VAL A C 1
ATOM 1060 O O . VAL A 1 131 ? -9.545 2.567 5.355 1.00 96.94 131 VAL A O 1
ATOM 1063 N N . LYS A 1 132 ? -9.093 4.720 5.809 1.00 96.88 132 LYS A N 1
ATOM 1064 C CA . LYS A 1 132 ? -10.477 5.104 6.123 1.00 96.88 132 LYS A CA 1
ATOM 1065 C C . LYS A 1 132 ? -11.408 4.870 4.933 1.00 96.88 132 LYS A C 1
ATOM 1067 O O . LYS A 1 132 ? -12.474 4.278 5.104 1.00 96.88 132 LYS A O 1
ATOM 1072 N N . GLN A 1 133 ? -11.022 5.310 3.735 1.00 96.44 133 GLN A N 1
ATOM 1073 C CA . GLN A 1 133 ? -11.836 5.104 2.535 1.00 96.44 133 GLN A CA 1
ATOM 1074 C C . GLN A 1 133 ? -11.958 3.616 2.198 1.00 96.44 133 GLN A C 1
ATOM 1076 O O . GLN A 1 133 ? -13.051 3.160 1.864 1.00 96.44 133 GLN A O 1
ATOM 1081 N N . LEU A 1 134 ? -10.882 2.843 2.357 1.00 94.62 134 LEU A N 1
ATOM 1082 C CA . LEU A 1 134 ? -10.897 1.406 2.104 1.00 94.62 134 LEU A CA 1
ATOM 1083 C C . LEU A 1 134 ? -11.829 0.674 3.082 1.00 94.62 134 LEU A C 1
ATOM 1085 O O . LEU A 1 134 ? -12.673 -0.106 2.650 1.00 94.62 134 LEU A O 1
ATOM 1089 N N . LYS A 1 135 ? -11.765 1.001 4.379 1.00 95.00 135 LYS A N 1
ATOM 1090 C CA . LYS A 1 135 ? -12.687 0.479 5.407 1.00 95.00 135 LYS A CA 1
ATOM 1091 C C . LYS A 1 135 ? -14.150 0.851 5.146 1.00 95.00 135 LYS A C 1
ATOM 1093 O O . LYS A 1 135 ? -15.041 0.117 5.552 1.00 95.00 135 LYS A O 1
ATOM 1098 N N . SER A 1 136 ? -14.414 1.970 4.465 1.00 94.12 136 SER A N 1
ATOM 1099 C CA . SER A 1 136 ? -15.790 2.400 4.172 1.00 94.12 136 SER A CA 1
ATOM 1100 C C . SER A 1 136 ? -16.494 1.556 3.104 1.00 94.12 136 SER A C 1
ATOM 1102 O O . SER A 1 136 ? -17.722 1.516 3.082 1.00 94.12 136 SER A O 1
ATOM 1104 N N . ILE A 1 137 ? -15.736 0.883 2.230 1.00 91.69 137 ILE A N 1
ATOM 1105 C CA . ILE A 1 137 ? -16.286 0.118 1.096 1.00 91.69 137 ILE A CA 1
ATOM 1106 C C . ILE A 1 137 ? -16.049 -1.388 1.213 1.00 91.69 137 ILE A C 1
ATOM 1108 O O . ILE A 1 137 ? -16.695 -2.155 0.510 1.00 91.69 137 ILE A O 1
ATOM 1112 N N . VAL A 1 138 ? -15.127 -1.822 2.069 1.00 88.94 138 VAL A N 1
ATOM 1113 C CA . VAL A 1 138 ? -14.769 -3.230 2.248 1.00 88.94 138 VAL A CA 1
ATOM 1114 C C . VAL A 1 138 ? -15.305 -3.730 3.584 1.00 88.94 138 VAL A C 1
ATOM 1116 O O . VAL A 1 138 ? -15.026 -3.142 4.627 1.00 88.94 138 VAL A O 1
ATOM 1119 N N . LYS A 1 139 ? -16.018 -4.858 3.560 1.00 85.62 139 LYS A N 1
ATOM 1120 C CA . LYS A 1 139 ? -16.489 -5.584 4.751 1.00 85.62 139 LYS A CA 1
ATOM 1121 C C . LYS A 1 139 ? -15.779 -6.926 4.957 1.00 85.62 139 LYS A C 1
ATOM 1123 O O . LYS A 1 139 ? -15.888 -7.503 6.035 1.00 85.62 139 LYS A O 1
ATOM 1128 N N . LYS A 1 140 ? -15.092 -7.438 3.932 1.00 89.44 140 LYS A N 1
ATOM 1129 C CA . LYS A 1 140 ? -14.395 -8.733 3.934 1.00 89.44 140 LYS A CA 1
ATOM 1130 C C . LYS A 1 140 ? -12.875 -8.578 3.793 1.00 89.44 140 LYS A C 1
ATOM 1132 O O . LYS A 1 140 ? -12.303 -7.505 3.970 1.00 89.44 140 LYS A O 1
ATOM 1137 N N . GLU A 1 141 ? -12.207 -9.684 3.480 1.00 92.44 141 GLU A N 1
ATOM 1138 C CA . GLU A 1 141 ? -10.802 -9.687 3.098 1.00 92.44 141 GLU A CA 1
ATOM 1139 C C . GLU A 1 141 ? -10.570 -8.961 1.768 1.00 92.44 141 GLU A C 1
ATOM 1141 O O . GLU A 1 141 ? -11.400 -8.966 0.854 1.00 92.44 141 GLU A O 1
ATOM 1146 N N . VAL A 1 142 ? -9.389 -8.369 1.648 1.00 93.75 142 VAL A N 1
ATOM 1147 C CA . VAL A 1 142 ? -8.932 -7.640 0.470 1.00 93.75 142 VAL A CA 1
ATOM 1148 C C . VAL A 1 142 ? -7.690 -8.269 -0.126 1.00 93.75 142 VAL A C 1
ATOM 1150 O O . VAL A 1 142 ? -6.911 -8.949 0.543 1.00 93.75 142 VAL A O 1
ATOM 1153 N N . VAL A 1 143 ? -7.475 -7.987 -1.405 1.00 94.31 143 VAL A N 1
ATOM 1154 C CA . VAL A 1 143 ? -6.269 -8.355 -2.137 1.00 94.31 143 VAL A CA 1
ATOM 1155 C C . VAL A 1 143 ? -5.714 -7.132 -2.856 1.00 94.31 143 VAL A C 1
ATOM 1157 O O . VAL A 1 143 ? -6.451 -6.321 -3.426 1.00 94.31 143 VAL A O 1
ATOM 1160 N N . ILE A 1 144 ? -4.390 -7.018 -2.854 1.00 92.62 144 ILE A N 1
ATOM 1161 C CA . ILE A 1 144 ? -3.675 -6.047 -3.672 1.00 92.62 144 ILE A CA 1
ATOM 1162 C C . ILE A 1 144 ? -3.196 -6.792 -4.910 1.00 92.62 144 ILE A C 1
ATOM 1164 O O . ILE A 1 144 ? -2.243 -7.563 -4.832 1.00 92.62 144 ILE A O 1
ATOM 1168 N N . HIS A 1 145 ? -3.899 -6.613 -6.026 1.00 85.50 145 HIS A N 1
ATOM 1169 C CA . HIS A 1 145 ? -3.651 -7.326 -7.278 1.00 85.50 145 HIS A CA 1
ATOM 1170 C C . HIS A 1 145 ? -3.709 -6.344 -8.449 1.00 85.50 145 HIS A C 1
ATOM 1172 O O . HIS A 1 145 ? -4.770 -6.143 -9.023 1.00 85.50 145 HIS A O 1
ATOM 1178 N N . ASN A 1 146 ? -2.574 -5.726 -8.778 1.00 84.31 146 ASN A N 1
ATOM 1179 C CA . ASN A 1 146 ? -2.476 -4.602 -9.718 1.00 84.31 146 ASN A CA 1
ATOM 1180 C C . ASN A 1 146 ? -1.895 -5.001 -11.083 1.00 84.31 146 ASN A C 1
ATOM 1182 O O . ASN A 1 146 ? -0.965 -4.369 -11.569 1.00 84.31 146 ASN A O 1
ATOM 1186 N N . GLU A 1 147 ? -2.390 -6.089 -11.669 1.00 84.12 147 GLU A N 1
ATOM 1187 C CA . GLU A 1 147 ? -1.989 -6.513 -13.025 1.00 84.12 147 GLU A CA 1
ATOM 1188 C C . GLU A 1 147 ? -2.935 -5.961 -14.098 1.00 84.12 147 GLU A C 1
ATOM 1190 O O . GLU A 1 147 ? -2.559 -5.746 -15.244 1.00 84.12 147 GLU A O 1
ATOM 1195 N N . ASP A 1 148 ? -4.180 -5.697 -13.718 1.00 77.94 148 ASP A N 1
ATOM 1196 C CA . ASP A 1 148 ? -5.281 -5.332 -14.603 1.00 77.94 148 ASP A CA 1
ATOM 1197 C C . ASP A 1 148 ? -5.405 -3.826 -14.857 1.00 77.94 148 ASP A C 1
ATOM 1199 O O . ASP A 1 148 ? -6.138 -3.447 -15.769 1.00 77.94 148 ASP A O 1
ATOM 1203 N N . VAL A 1 149 ? -4.723 -2.979 -14.076 1.00 79.44 149 VAL A N 1
ATOM 1204 C CA . VAL A 1 149 ? -4.778 -1.512 -14.172 1.00 79.44 149 VAL A CA 1
ATOM 1205 C C . VAL A 1 149 ? -3.448 -0.901 -13.712 1.00 79.44 149 VAL A C 1
ATOM 1207 O O . VAL A 1 149 ? -2.918 -1.297 -12.675 1.00 79.44 149 VAL A O 1
ATOM 1210 N N . ASP A 1 150 ? -2.956 0.102 -14.443 1.00 83.25 150 ASP A N 1
ATOM 1211 C CA . ASP A 1 150 ? -1.730 0.869 -14.143 1.00 83.25 150 ASP A CA 1
ATOM 1212 C C . ASP A 1 150 ? -1.739 1.611 -12.801 1.00 83.25 150 ASP A C 1
ATOM 1214 O O . ASP A 1 150 ? -0.698 1.923 -12.223 1.00 83.25 150 ASP A O 1
ATOM 1218 N N . TRP A 1 151 ? -2.926 1.946 -12.320 1.00 87.62 151 TRP A N 1
ATOM 1219 C CA . TRP A 1 151 ? -3.142 2.651 -11.068 1.00 87.62 151 TRP A CA 1
ATOM 1220 C C . TRP A 1 151 ? -3.088 1.685 -9.888 1.00 87.62 151 TRP A C 1
ATOM 1222 O O . TRP A 1 151 ? -3.700 0.607 -9.917 1.00 87.62 151 TRP A O 1
ATOM 1232 N N . PHE A 1 152 ? -2.411 2.098 -8.811 1.00 89.75 152 PHE A N 1
ATOM 1233 C CA . PHE A 1 152 ? -2.501 1.370 -7.551 1.00 89.75 152 PHE A CA 1
ATOM 1234 C C . PHE A 1 152 ? -3.962 1.278 -7.105 1.00 89.75 152 PHE A C 1
ATOM 1236 O O . PHE A 1 152 ? -4.683 2.271 -7.032 1.00 89.75 152 PHE A O 1
ATOM 1243 N N . HIS A 1 153 ? -4.395 0.067 -6.791 1.00 91.00 153 HIS A N 1
ATOM 1244 C CA . HIS A 1 153 ? -5.723 -0.198 -6.276 1.00 91.00 153 HIS A CA 1
ATOM 1245 C C . HIS A 1 153 ? -5.752 -1.416 -5.354 1.00 91.00 153 HIS A C 1
ATOM 1247 O O . HIS A 1 153 ? -4.895 -2.302 -5.413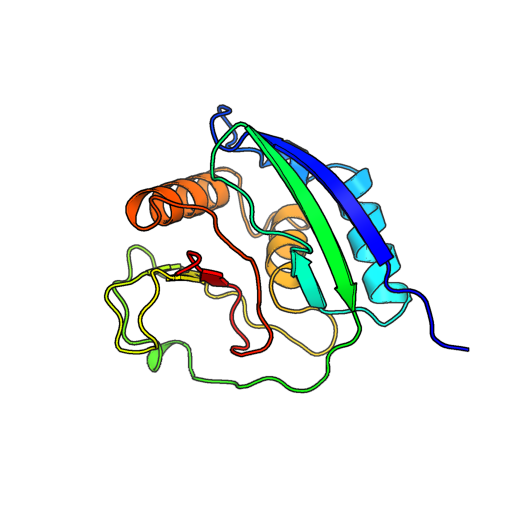 1.00 91.00 153 HIS A O 1
ATOM 1253 N N . VAL A 1 154 ? -6.788 -1.485 -4.531 1.00 90.75 154 VAL A N 1
ATOM 1254 C CA . VAL A 1 154 ? -7.089 -2.628 -3.664 1.00 90.75 154 VAL A CA 1
ATOM 1255 C C . VAL A 1 154 ? -8.530 -3.029 -3.889 1.00 90.75 154 VAL A C 1
ATOM 1257 O O . VAL A 1 154 ? -9.378 -2.162 -4.108 1.00 90.75 154 VAL A O 1
ATOM 1260 N N . LYS A 1 155 ? -8.804 -4.334 -3.876 1.00 90.69 155 LYS A N 1
ATOM 1261 C CA . LYS A 1 155 ? -10.146 -4.866 -4.111 1.00 90.69 155 LYS A CA 1
ATOM 1262 C C . LYS A 1 155 ? -10.563 -5.851 -3.033 1.00 90.69 155 LYS A C 1
ATOM 1264 O O . LYS A 1 155 ? -9.744 -6.642 -2.567 1.00 90.69 155 LYS A O 1
ATOM 1269 N N . GLU A 1 156 ? -11.837 -5.809 -2.679 1.00 90.50 156 GLU A N 1
ATOM 1270 C CA . GLU A 1 156 ? -12.488 -6.825 -1.859 1.00 90.50 156 GLU A CA 1
ATOM 1271 C C . GLU A 1 156 ? -12.558 -8.159 -2.617 1.00 90.50 156 GLU A C 1
ATOM 1273 O O . GLU A 1 156 ? -12.725 -8.196 -3.849 1.00 90.50 156 GLU A O 1
ATOM 1278 N N . LEU A 1 157 ? -12.398 -9.256 -1.880 1.00 85.81 157 LEU A N 1
ATOM 1279 C CA . LEU A 1 157 ? -12.627 -10.600 -2.392 1.00 85.81 157 LEU A CA 1
ATOM 1280 C C . LEU A 1 157 ? -14.138 -10.864 -2.511 1.00 85.81 157 LEU A C 1
ATOM 1282 O O . LEU A 1 157 ? -14.898 -10.516 -1.608 1.00 85.81 157 LEU A O 1
ATOM 1286 N N . VAL A 1 158 ? -14.564 -11.462 -3.630 1.00 65.38 158 VAL A N 1
ATOM 1287 C CA . VAL A 1 158 ? -15.977 -11.822 -3.875 1.00 65.38 158 VAL A CA 1
ATOM 1288 C C . VAL A 1 158 ? -16.435 -12.855 -2.855 1.00 65.38 158 VAL A C 1
ATOM 1290 O O . VAL A 1 158 ? -15.772 -13.910 -2.794 1.00 65.38 158 VAL A O 1
#

Sequence (158 aa):
MTKRLKTMSIPIDFEAEDAGYSVLKSKRMVHFLLDSVRQGNNLIQTVRPFTLHKTTLCLRSKPYKGWNSPSWEDIQCEAPSSWLKKTPCKIGKNNKLFAKYKSNEMVAGFAIYLWNIVSGEITEAMHKEWVKQLKSIVKKEVVIHNEDVDWFHVKELV